Protein AF-A0A5N3X6C2-F1 (afdb_monomer_lite)

InterPro domains:
  IPR025933 Beta-defensin domain [PF13841] (22-51)
  IPR050544 Beta-defensin antimicrobial peptides [PTHR15001] (21-60)

Foldseek 3Di:
DDDDPPPPVPDDPPVNVQVLQADPNNQWGWDLDEDPQWDFDDHSDPRTTTTHGPVSDPPPPPD

Structure (mmCIF, N/CA/C/O backbone):
data_AF-A0A5N3X6C2-F1
#
_entry.id   AF-A0A5N3X6C2-F1
#
loop_
_atom_site.group_PDB
_atom_site.id
_atom_site.type_symbol
_atom_site.label_atom_id
_atom_site.label_alt_id
_atom_site.label_comp_id
_atom_site.label_asym_id
_atom_site.label_entity_id
_atom_site.label_seq_id
_atom_site.pdbx_PDB_ins_code
_atom_site.Cartn_x
_atom_site.Cartn_y
_atom_site.Cartn_z
_atom_site.occupancy
_atom_site.B_iso_or_equiv
_atom_site.auth_seq_id
_atom_site.auth_comp_id
_atom_site.auth_asym_id
_atom_site.auth_atom_id
_atom_site.pdbx_PDB_model_num
ATOM 1 N N . MET A 1 1 ? 5.766 -40.273 -33.544 1.00 39.50 1 MET A N 1
ATOM 2 C CA . MET A 1 1 ? 6.285 -38.887 -33.528 1.00 39.50 1 MET A CA 1
ATOM 3 C C . MET A 1 1 ? 5.886 -38.247 -32.213 1.00 39.50 1 MET A C 1
ATOM 5 O O . MET A 1 1 ? 4.722 -38.313 -31.842 1.00 39.50 1 MET A O 1
ATOM 9 N N . PHE A 1 2 ? 6.883 -37.792 -31.460 1.00 39.31 2 PHE A N 1
ATOM 10 C CA . PHE A 1 2 ? 6.788 -37.477 -30.039 1.00 39.31 2 PHE A CA 1
ATOM 11 C C . PHE A 1 2 ? 6.071 -36.152 -29.743 1.00 39.31 2 PHE A C 1
ATOM 13 O O . PHE A 1 2 ? 6.371 -35.129 -30.345 1.00 39.31 2 PHE A O 1
ATOM 20 N N . ASN A 1 3 ? 5.234 -36.231 -28.706 1.00 45.12 3 ASN A N 1
ATOM 21 C CA . ASN A 1 3 ? 4.892 -35.207 -27.718 1.00 45.12 3 ASN A CA 1
ATOM 22 C C . ASN A 1 3 ? 4.133 -33.945 -28.166 1.00 45.12 3 ASN A C 1
ATOM 24 O O . ASN A 1 3 ? 4.695 -32.953 -28.621 1.00 45.12 3 ASN A O 1
ATOM 28 N N . LEU A 1 4 ? 2.837 -33.954 -27.837 1.00 58.34 4 LEU A N 1
ATOM 29 C CA . LEU A 1 4 ? 2.065 -32.766 -27.486 1.00 58.34 4 LEU A CA 1
ATOM 30 C C . LEU A 1 4 ? 2.831 -32.001 -26.386 1.00 58.34 4 LEU A C 1
ATOM 32 O O . LEU A 1 4 ? 3.102 -32.605 -25.345 1.00 58.34 4 LEU A O 1
ATOM 36 N N . PRO A 1 5 ? 3.195 -30.717 -26.553 1.00 56.50 5 PRO A N 1
ATOM 37 C CA . PRO A 1 5 ? 3.861 -29.994 -25.484 1.00 56.50 5 PRO A CA 1
ATOM 38 C C . PRO A 1 5 ? 2.894 -29.901 -24.304 1.00 56.50 5 PRO A C 1
ATOM 40 O O . PRO A 1 5 ? 1.865 -29.219 -24.371 1.00 56.50 5 PRO A O 1
ATOM 43 N N . LEU A 1 6 ? 3.221 -30.599 -23.215 1.00 54.38 6 LEU A N 1
ATOM 44 C CA . LEU A 1 6 ? 2.633 -30.328 -21.914 1.00 54.38 6 LEU A CA 1
ATOM 45 C C . LEU A 1 6 ? 2.860 -28.837 -21.660 1.00 54.38 6 LEU A C 1
ATOM 47 O O . LEU A 1 6 ? 3.995 -28.391 -21.502 1.00 54.38 6 LEU A O 1
ATOM 51 N N . LYS A 1 7 ? 1.781 -28.049 -21.684 1.00 60.88 7 LYS A N 1
ATOM 52 C CA . LYS A 1 7 ? 1.791 -26.637 -21.291 1.00 60.88 7 LYS A CA 1
ATOM 53 C C . LYS A 1 7 ? 2.137 -26.565 -19.805 1.00 60.88 7 LYS A C 1
ATOM 55 O O . LYS A 1 7 ? 1.257 -26.412 -18.960 1.00 60.88 7 LYS A O 1
ATOM 60 N N . ILE A 1 8 ? 3.419 -26.675 -19.475 1.00 60.72 8 ILE A N 1
ATOM 61 C CA . ILE A 1 8 ? 3.933 -26.330 -18.158 1.00 60.72 8 ILE A CA 1
ATOM 62 C C . ILE A 1 8 ? 3.764 -24.818 -18.068 1.00 60.72 8 ILE A C 1
ATOM 64 O O . ILE A 1 8 ? 4.484 -24.053 -18.709 1.00 60.72 8 ILE A O 1
ATOM 68 N N . LYS A 1 9 ? 2.743 -24.370 -17.332 1.00 63.69 9 LYS A N 1
ATOM 69 C CA . LYS A 1 9 ? 2.555 -22.949 -17.038 1.00 63.69 9 LYS A CA 1
ATOM 70 C C . LYS A 1 9 ? 3.693 -22.516 -16.111 1.00 63.69 9 LYS A C 1
ATOM 72 O O . LYS A 1 9 ? 3.535 -22.521 -14.897 1.00 63.69 9 LYS A O 1
ATOM 77 N N . SER A 1 10 ? 4.837 -22.153 -16.689 1.00 62.34 10 SER A N 1
ATOM 78 C CA . SER A 1 10 ? 6.010 -21.598 -16.002 1.00 62.34 10 SER A CA 1
ATOM 79 C C . SER A 1 10 ? 5.759 -20.144 -15.582 1.00 62.34 10 SER A C 1
ATOM 81 O O . SER A 1 10 ? 6.477 -19.223 -15.961 1.00 62.34 10 SER A O 1
ATOM 83 N N . GLY A 1 11 ? 4.670 -19.908 -14.858 1.00 69.94 11 GLY A N 1
ATOM 84 C CA . GLY A 1 11 ? 4.331 -18.614 -14.288 1.00 69.94 11 GLY A CA 1
ATOM 85 C C . GLY A 1 11 ? 4.092 -18.769 -12.797 1.00 69.94 11 GLY A C 1
ATOM 86 O O . GLY A 1 11 ? 3.572 -19.795 -12.360 1.00 69.94 11 GLY A O 1
ATOM 87 N N . ALA A 1 12 ? 4.434 -17.736 -12.022 1.00 71.12 12 ALA A N 1
ATOM 88 C CA . ALA A 1 12 ? 4.046 -17.667 -10.619 1.00 71.12 12 ALA A CA 1
ATOM 89 C C . ALA A 1 12 ? 2.546 -17.966 -10.504 1.00 71.12 12 ALA A C 1
ATOM 91 O O . ALA A 1 12 ? 1.722 -17.268 -11.114 1.00 71.12 12 ALA A O 1
ATOM 92 N N . ASN A 1 13 ? 2.212 -19.029 -9.767 1.00 78.88 13 ASN A N 1
ATOM 93 C CA . ASN A 1 13 ? 0.828 -19.422 -9.560 1.00 78.88 13 ASN A CA 1
ATOM 94 C C . ASN A 1 13 ? 0.062 -18.268 -8.874 1.00 78.88 13 ASN A C 1
ATOM 96 O O . ASN A 1 13 ? 0.651 -17.362 -8.273 1.00 78.88 13 ASN A O 1
ATOM 100 N N . ALA A 1 14 ? -1.267 -18.268 -8.979 1.00 79.12 14 ALA A N 1
ATOM 101 C CA . ALA A 1 14 ? -2.089 -17.183 -8.435 1.00 79.12 14 ALA A CA 1
ATOM 102 C C . ALA A 1 14 ? -1.883 -16.969 -6.920 1.00 79.12 14 ALA A C 1
ATOM 104 O O . ALA A 1 14 ? -2.066 -15.859 -6.423 1.00 79.12 14 ALA A O 1
ATOM 105 N N . PHE A 1 15 ? -1.469 -18.016 -6.201 1.00 78.50 15 PHE A N 1
ATOM 106 C CA . PHE A 1 15 ? -1.155 -17.965 -4.778 1.00 78.50 15 PHE A CA 1
ATOM 107 C C . PHE A 1 15 ? 0.110 -17.142 -4.494 1.00 78.50 15 PHE A C 1
ATOM 109 O O . PHE A 1 15 ? 0.056 -16.199 -3.707 1.00 78.50 15 PHE A O 1
ATOM 116 N N . ILE A 1 16 ? 1.212 -17.419 -5.196 1.00 80.00 16 ILE A N 1
ATOM 117 C CA . ILE A 1 16 ? 2.481 -16.687 -5.076 1.00 80.00 16 ILE A CA 1
ATOM 118 C C . ILE A 1 16 ? 2.263 -15.204 -5.402 1.00 80.00 16 ILE A C 1
ATOM 120 O O . ILE A 1 16 ? 2.695 -14.332 -4.653 1.00 80.00 16 ILE A O 1
ATOM 124 N N . ARG A 1 17 ? 1.513 -14.902 -6.471 1.00 78.62 17 ARG A N 1
ATOM 125 C CA . ARG A 1 17 ? 1.178 -13.515 -6.843 1.00 78.62 17 ARG A CA 1
ATOM 126 C C . ARG A 1 17 ? 0.380 -12.787 -5.761 1.00 78.62 17 ARG A C 1
ATOM 128 O O . ARG A 1 17 ? 0.626 -11.614 -5.510 1.00 78.62 17 ARG A O 1
ATOM 135 N N . ARG A 1 18 ? -0.573 -13.469 -5.114 1.00 79.19 18 ARG A N 1
ATOM 136 C CA . ARG A 1 18 ? -1.338 -12.886 -4.001 1.00 79.19 18 ARG A CA 1
ATOM 137 C C . ARG A 1 18 ? -0.450 -12.590 -2.805 1.00 79.19 18 ARG A C 1
ATOM 139 O O . ARG A 1 18 ? -0.617 -11.534 -2.213 1.00 79.19 18 ARG A O 1
ATOM 146 N N . PHE A 1 19 ? 0.482 -13.481 -2.481 1.00 83.50 19 PHE A N 1
ATOM 147 C CA . PHE A 1 19 ? 1.386 -13.298 -1.350 1.00 83.50 19 PHE A CA 1
ATOM 148 C C . PHE A 1 19 ? 2.251 -12.037 -1.502 1.00 83.50 19 PHE A C 1
ATOM 150 O O . PHE A 1 19 ? 2.313 -11.234 -0.574 1.00 83.50 19 PHE A O 1
ATOM 157 N N . PHE A 1 20 ? 2.821 -11.802 -2.690 1.00 84.44 20 PHE A N 1
ATOM 158 C CA . PHE A 1 20 ? 3.619 -10.599 -2.970 1.00 84.44 20 PHE A CA 1
ATOM 159 C C . PHE A 1 20 ? 2.819 -9.288 -2.941 1.00 84.44 20 PHE A C 1
ATOM 161 O O . PHE A 1 20 ? 3.395 -8.233 -2.710 1.00 84.44 20 PHE A O 1
ATOM 168 N N . ASN A 1 21 ? 1.494 -9.346 -3.099 1.00 89.56 21 ASN A N 1
ATOM 169 C CA . ASN A 1 21 ? 0.611 -8.184 -2.960 1.00 89.56 21 ASN A CA 1
ATOM 170 C C . ASN A 1 21 ? 0.156 -7.924 -1.514 1.00 89.56 21 ASN A C 1
ATOM 172 O O . ASN A 1 21 ? -0.719 -7.083 -1.285 1.00 89.56 21 ASN A O 1
ATOM 176 N N . THR A 1 22 ? 0.706 -8.647 -0.538 1.00 93.56 22 THR A N 1
ATOM 177 C CA . THR A 1 22 ? 0.421 -8.416 0.878 1.00 93.56 22 THR A CA 1
ATOM 178 C C . THR A 1 22 ? 1.583 -7.738 1.586 1.00 93.56 22 THR A C 1
ATOM 180 O O . THR A 1 22 ? 2.747 -7.902 1.235 1.00 93.56 22 THR A O 1
ATOM 183 N N . CYS A 1 23 ? 1.252 -6.984 2.624 1.00 93.62 23 CYS A N 1
ATOM 184 C CA . CYS A 1 23 ? 2.198 -6.300 3.492 1.00 93.62 23 CYS A CA 1
ATOM 185 C C . CYS A 1 23 ? 1.799 -6.529 4.958 1.00 93.62 23 CYS A C 1
ATOM 187 O O . CYS A 1 23 ? 0.829 -7.239 5.239 1.00 93.62 23 CYS A O 1
ATOM 189 N N . TRP A 1 24 ? 2.560 -5.976 5.908 1.00 93.38 24 TRP A N 1
ATOM 190 C CA . TRP A 1 24 ? 2.281 -6.114 7.346 1.00 93.38 24 TRP A CA 1
ATOM 191 C C . TRP A 1 24 ? 2.044 -7.577 7.774 1.00 93.38 24 TRP A C 1
ATOM 193 O O . TRP A 1 24 ? 1.007 -7.914 8.338 1.00 93.38 24 TRP A O 1
A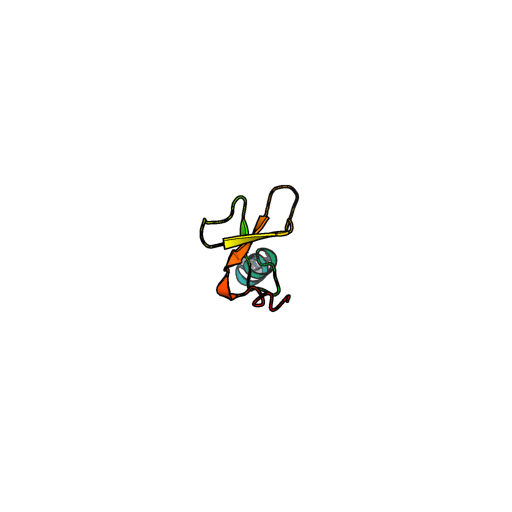TOM 203 N N . ARG A 1 25 ? 2.973 -8.487 7.433 1.00 90.88 25 ARG A N 1
ATOM 204 C CA . ARG A 1 25 ? 2.851 -9.939 7.706 1.00 90.88 25 ARG A CA 1
ATOM 205 C C . ARG A 1 25 ? 1.493 -10.516 7.270 1.00 90.88 25 ARG A C 1
ATOM 207 O O . ARG A 1 25 ? 0.810 -11.153 8.065 1.00 90.88 25 ARG A O 1
ATOM 214 N N . THR A 1 26 ? 1.108 -10.241 6.024 1.00 91.69 26 THR A N 1
ATOM 215 C CA . THR A 1 26 ? -0.161 -10.651 5.389 1.00 91.69 26 THR A CA 1
ATOM 216 C C . THR A 1 26 ? -1.443 -10.047 5.975 1.00 91.69 26 THR A C 1
ATOM 218 O O . THR A 1 26 ? -2.544 -10.423 5.575 1.00 91.69 26 THR A O 1
ATOM 221 N N . LYS A 1 27 ? -1.333 -9.079 6.892 1.00 93.19 27 LYS A N 1
ATOM 222 C CA . LYS A 1 27 ? -2.477 -8.359 7.478 1.00 93.19 27 LYS A CA 1
ATOM 223 C C . LYS A 1 27 ? -2.831 -7.068 6.737 1.00 93.19 27 LYS A C 1
ATOM 225 O O . LYS A 1 27 ? -3.865 -6.471 7.029 1.00 93.19 27 LYS A O 1
ATOM 230 N N . GLY A 1 28 ? -1.986 -6.641 5.803 1.00 94.44 28 GLY A N 1
ATOM 231 C CA . GLY A 1 28 ? -2.239 -5.523 4.903 1.00 94.44 28 GLY A CA 1
ATOM 232 C C . GLY A 1 28 ? -2.184 -5.943 3.437 1.00 94.44 28 GLY A C 1
ATOM 233 O O . GLY A 1 28 ? -1.662 -7.007 3.091 1.00 94.44 28 GLY A O 1
ATOM 234 N N . VAL A 1 29 ? -2.711 -5.085 2.567 1.00 95.12 29 VAL A N 1
ATOM 235 C CA . VAL A 1 29 ? -2.737 -5.290 1.113 1.00 95.12 29 VAL A CA 1
ATOM 236 C C . VAL A 1 29 ? -2.144 -4.073 0.414 1.00 95.12 29 VAL A C 1
ATOM 238 O O . VAL A 1 29 ? -2.467 -2.936 0.754 1.00 95.12 29 VAL A O 1
ATOM 241 N N . CYS A 1 30 ? -1.303 -4.318 -0.587 1.00 95.56 30 CYS A N 1
ATOM 242 C CA . CYS A 1 30 ? -0.726 -3.282 -1.434 1.00 95.56 30 CYS A CA 1
ATOM 243 C C . CYS A 1 30 ? -1.752 -2.809 -2.475 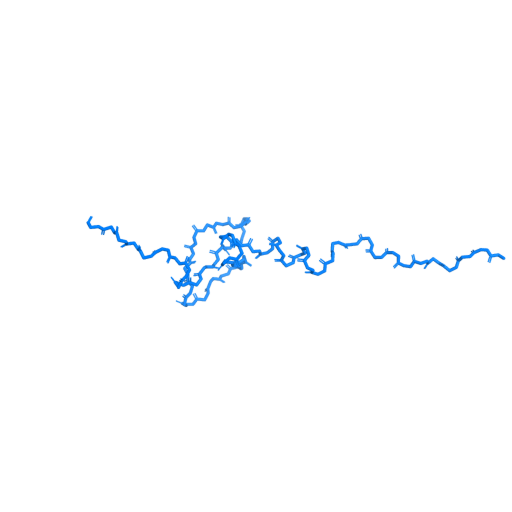1.00 95.56 30 CYS A C 1
ATOM 245 O O . CYS A 1 30 ? -2.275 -3.609 -3.257 1.00 95.56 30 CYS A O 1
ATOM 247 N N . ARG A 1 31 ? -2.075 -1.511 -2.483 1.00 94.12 31 ARG A N 1
ATOM 248 C CA . ARG A 1 31 ? -3.080 -0.889 -3.366 1.00 94.12 31 ARG A CA 1
ATOM 249 C C . ARG A 1 31 ? -2.648 0.516 -3.771 1.00 94.12 31 ARG A C 1
ATOM 251 O O . ARG A 1 31 ? -1.848 1.131 -3.089 1.00 94.12 31 ARG A O 1
ATOM 258 N N . LYS A 1 32 ? -3.214 1.077 -4.841 1.00 94.75 32 LYS A N 1
ATOM 259 C CA . LYS A 1 32 ? -2.943 2.481 -5.224 1.00 94.75 32 LYS A CA 1
ATOM 260 C C . LYS A 1 32 ? -3.498 3.499 -4.217 1.00 94.75 32 LYS A C 1
ATOM 262 O O . LYS A 1 32 ? -2.969 4.596 -4.093 1.00 94.75 32 LYS A O 1
ATOM 267 N N . SER A 1 33 ? -4.567 3.139 -3.514 1.00 95.12 33 SER A N 1
ATOM 268 C CA . SER A 1 33 ? -5.198 3.947 -2.473 1.00 95.12 33 SER A CA 1
ATOM 269 C C . SER A 1 33 ? -5.831 3.039 -1.419 1.00 95.12 33 SER A C 1
ATOM 271 O O . SER A 1 33 ? -6.271 1.928 -1.733 1.00 95.12 33 SER A O 1
ATOM 273 N N . CYS A 1 34 ? -5.857 3.506 -0.171 1.00 95.56 34 CYS A N 1
ATOM 274 C CA . CYS A 1 34 ? -6.480 2.792 0.942 1.00 95.56 34 CYS A CA 1
ATOM 275 C C . CYS A 1 34 ? -7.954 3.167 1.086 1.00 95.56 34 CYS A C 1
ATOM 277 O O . CYS A 1 34 ? -8.360 4.286 0.757 1.00 95.56 34 CYS A O 1
ATOM 279 N N . TYR A 1 35 ? -8.763 2.244 1.602 1.00 94.88 35 TYR A N 1
ATOM 280 C CA . TYR A 1 35 ? -10.142 2.556 1.968 1.00 94.88 35 TYR A CA 1
ATOM 281 C C . TYR A 1 35 ? -10.201 3.412 3.238 1.00 94.88 35 TYR A C 1
ATOM 283 O O . TYR A 1 35 ? -9.270 3.429 4.036 1.00 94.88 35 TYR A O 1
ATOM 291 N N . ARG A 1 36 ? -11.334 4.089 3.476 1.00 90.81 36 ARG A N 1
ATOM 292 C CA . ARG A 1 36 ? -11.532 4.950 4.664 1.00 90.81 36 ARG A CA 1
ATOM 293 C C . ARG A 1 36 ? -11.383 4.212 6.005 1.00 90.81 36 ARG A C 1
ATOM 295 O O . ARG A 1 36 ? -11.089 4.837 7.021 1.00 90.81 36 ARG A O 1
ATOM 302 N N . SER A 1 37 ? -11.630 2.903 6.022 1.00 90.62 37 SER A N 1
ATOM 303 C CA . SER A 1 37 ? -11.477 2.041 7.201 1.00 90.62 37 SER A CA 1
ATOM 304 C C . SER A 1 37 ? -10.040 1.565 7.423 1.00 90.62 37 SER A C 1
ATOM 306 O O . SER A 1 37 ? -9.727 1.082 8.508 1.00 90.62 37 SER A O 1
ATOM 308 N N . GLU A 1 38 ? -9.175 1.706 6.422 1.00 95.12 38 GLU A N 1
ATOM 309 C CA . GLU A 1 38 ? -7.779 1.289 6.460 1.00 95.12 38 GLU A CA 1
ATOM 310 C C . GLU A 1 38 ? -6.871 2.476 6.792 1.00 95.12 38 GLU A C 1
ATOM 312 O O . GLU A 1 38 ? -7.237 3.644 6.653 1.00 95.12 38 GLU A O 1
ATOM 317 N N . ILE A 1 39 ? -5.662 2.166 7.241 1.00 94.00 39 ILE A N 1
ATOM 318 C CA . ILE A 1 39 ? -4.602 3.133 7.494 1.00 94.00 39 ILE A CA 1
ATOM 319 C C . ILE A 1 39 ? -3.436 2.825 6.561 1.00 94.00 39 ILE A C 1
ATOM 321 O O . ILE A 1 39 ? -3.083 1.664 6.335 1.00 94.00 39 ILE A O 1
ATOM 325 N N . PHE A 1 40 ? -2.849 3.888 6.019 1.00 94.56 40 PHE A N 1
ATOM 326 C CA . PHE A 1 40 ? -1.583 3.818 5.308 1.00 94.56 40 PHE A CA 1
ATOM 327 C C . PHE A 1 40 ? -0.437 3.630 6.303 1.00 94.56 40 PHE A C 1
ATOM 329 O O . PHE A 1 40 ? -0.311 4.405 7.250 1.00 94.56 40 PHE A O 1
ATOM 336 N N . HIS A 1 41 ? 0.403 2.623 6.071 1.00 91.94 41 HIS A N 1
ATOM 337 C CA . HIS A 1 41 ? 1.562 2.356 6.923 1.00 91.94 41 HIS A CA 1
ATOM 338 C C . HIS A 1 41 ? 2.903 2.598 6.226 1.00 91.94 41 HIS A C 1
ATOM 340 O O . HIS A 1 41 ? 3.774 3.257 6.781 1.00 91.94 41 HIS A O 1
ATOM 346 N N . VAL A 1 42 ? 3.079 2.062 5.016 1.00 93.25 42 VAL A N 1
ATOM 347 C CA . VAL A 1 42 ? 4.324 2.171 4.237 1.00 93.25 42 VAL A CA 1
ATOM 348 C C . VAL A 1 42 ? 4.031 1.989 2.749 1.00 93.25 42 VAL A C 1
ATOM 350 O O . VAL A 1 42 ? 2.990 1.446 2.387 1.00 93.25 42 VAL A O 1
ATOM 353 N N . PHE A 1 43 ? 4.927 2.418 1.867 1.00 94.44 43 PHE A N 1
ATOM 354 C CA . PHE A 1 43 ? 4.841 2.097 0.443 1.00 94.44 43 PHE A CA 1
ATOM 355 C C . PHE A 1 43 ? 5.300 0.654 0.183 1.00 94.44 43 PHE A C 1
ATOM 357 O O . PHE A 1 43 ? 6.337 0.235 0.689 1.00 94.44 43 PHE A O 1
ATOM 364 N N . CYS A 1 44 ? 4.534 -0.104 -0.604 1.00 91.75 44 CYS A N 1
ATOM 365 C C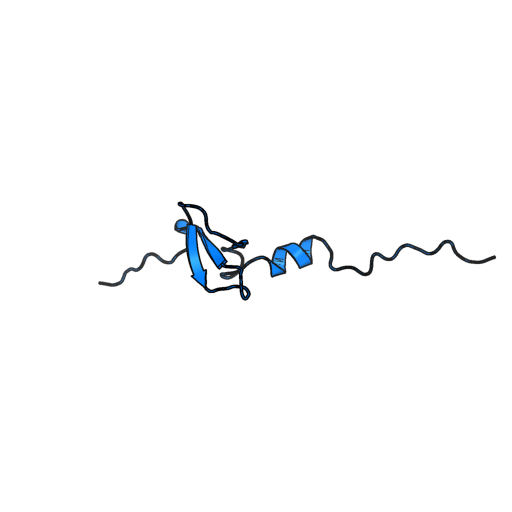A . CYS A 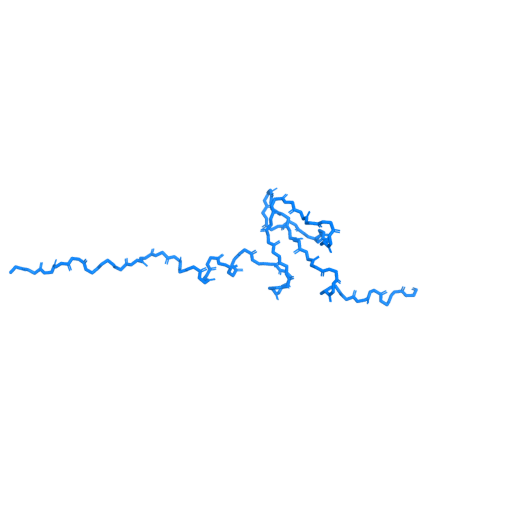1 44 ? 4.967 -1.407 -1.116 1.00 91.75 44 CYS A CA 1
ATOM 366 C C . CYS A 1 44 ? 5.879 -1.256 -2.340 1.00 91.75 44 CYS A C 1
ATOM 368 O O . CYS A 1 44 ? 6.849 -1.988 -2.485 1.00 91.75 44 CYS A O 1
ATOM 370 N N . GLU A 1 45 ? 5.553 -0.293 -3.206 1.00 86.31 45 GLU A N 1
ATOM 371 C CA . GLU A 1 45 ? 6.310 0.109 -4.395 1.00 86.31 45 GLU A CA 1
ATOM 372 C C . GLU A 1 45 ? 6.120 1.618 -4.621 1.00 86.31 45 GLU A C 1
ATOM 374 O O . GLU A 1 45 ? 5.379 2.262 -3.880 1.00 86.31 45 GLU A O 1
ATOM 379 N N . MET A 1 46 ? 6.715 2.187 -5.677 1.00 89.00 46 MET A N 1
ATOM 380 C CA . MET A 1 46 ? 6.658 3.629 -5.973 1.00 89.00 46 MET A CA 1
ATOM 381 C C . MET A 1 46 ? 5.246 4.237 -5.951 1.00 89.00 46 MET A C 1
ATOM 383 O O . MET A 1 46 ? 5.089 5.389 -5.564 1.00 89.00 46 MET A O 1
ATOM 387 N N . THR A 1 47 ? 4.220 3.492 -6.374 1.00 91.38 47 THR A N 1
ATOM 388 C CA . THR A 1 47 ? 2.831 3.995 -6.455 1.00 91.38 47 THR A CA 1
ATOM 389 C C . THR A 1 47 ? 1.832 3.178 -5.637 1.00 91.38 47 THR A C 1
ATOM 391 O O . THR A 1 47 ? 0.626 3.421 -5.711 1.00 91.38 47 THR A O 1
ATOM 394 N N . MET A 1 48 ? 2.308 2.192 -4.871 1.00 94.88 48 MET A N 1
ATOM 395 C CA . MET A 1 48 ? 1.452 1.307 -4.086 1.00 94.88 48 MET A CA 1
ATOM 396 C C . MET A 1 48 ? 1.638 1.540 -2.594 1.00 94.88 48 MET A C 1
ATOM 398 O O . MET A 1 48 ? 2.742 1.485 -2.063 1.00 94.88 48 MET A O 1
ATOM 402 N N . LEU A 1 49 ? 0.517 1.735 -1.920 1.00 95.56 49 LEU A N 1
ATOM 403 C CA . LEU A 1 49 ? 0.359 1.914 -0.492 1.00 95.56 49 LEU A CA 1
ATOM 404 C C . LEU A 1 49 ? 0.078 0.566 0.175 1.00 95.56 49 LEU A C 1
ATOM 406 O O . LEU A 1 49 ? -0.780 -0.188 -0.284 1.00 95.56 49 LEU A O 1
ATOM 410 N N . CYS A 1 50 ? 0.751 0.287 1.285 1.00 96.38 50 CYS A N 1
ATOM 411 C CA . CYS A 1 50 ? 0.363 -0.765 2.213 1.00 96.38 50 CYS A CA 1
ATOM 412 C C . CYS A 1 50 ? -0.815 -0.271 3.055 1.00 96.38 50 CYS A C 1
ATOM 414 O O . CYS A 1 50 ? -0.651 0.595 3.922 1.00 96.38 50 CYS A O 1
ATOM 416 N N . CYS A 1 51 ? -1.989 -0.836 2.792 1.00 96.69 51 CYS A N 1
ATOM 417 C CA . CYS A 1 51 ? -3.226 -0.511 3.483 1.00 96.69 51 CYS A CA 1
ATOM 418 C C . CYS A 1 51 ? -3.537 -1.588 4.520 1.00 96.69 51 CYS A C 1
ATOM 420 O O . CYS A 1 51 ? -3.604 -2.776 4.189 1.00 96.69 51 CYS A O 1
ATOM 422 N N . ILE A 1 52 ? -3.695 -1.175 5.777 1.00 95.50 52 ILE A N 1
ATOM 423 C CA . ILE A 1 52 ? -3.910 -2.070 6.916 1.00 95.50 52 ILE A CA 1
ATOM 424 C C . ILE A 1 52 ? -5.229 -1.715 7.589 1.00 95.50 52 ILE A C 1
ATOM 426 O O . ILE A 1 52 ? -5.495 -0.558 7.909 1.00 95.50 52 ILE A O 1
ATOM 430 N N . ASP A 1 53 ? -6.046 -2.728 7.839 1.00 93.44 53 ASP A N 1
ATOM 431 C CA . ASP A 1 53 ? -7.288 -2.588 8.589 1.00 93.44 53 ASP A CA 1
ATOM 432 C C . ASP A 1 53 ? -6.986 -2.242 10.061 1.00 93.44 53 ASP A C 1
ATOM 434 O O . ASP A 1 53 ? -6.128 -2.875 10.686 1.00 93.44 53 ASP A O 1
ATOM 438 N N . LYS A 1 54 ? -7.689 -1.260 10.642 1.00 89.75 54 LYS A N 1
ATOM 439 C CA . LYS A 1 54 ? -7.369 -0.704 11.978 1.00 89.75 54 LYS A CA 1
ATOM 440 C C . LYS A 1 54 ? -7.294 -1.760 13.085 1.00 89.75 54 LYS A C 1
ATOM 442 O O . LYS A 1 54 ? -6.510 -1.619 14.014 1.00 89.75 54 LYS A O 1
ATOM 447 N N . LYS A 1 55 ? -8.064 -2.844 12.955 1.00 89.69 55 LYS A N 1
ATOM 448 C CA . LYS A 1 55 ? -8.088 -3.990 13.884 1.00 89.69 55 LYS A CA 1
ATOM 449 C C . LYS A 1 55 ? -6.770 -4.772 13.979 1.00 89.69 55 LYS A C 1
ATOM 451 O O . LYS A 1 55 ? -6.591 -5.534 14.920 1.00 89.69 55 LYS A O 1
ATOM 456 N N . TYR A 1 56 ? -5.886 -4.645 12.987 1.00 90.69 56 TYR A N 1
ATOM 457 C CA . TYR A 1 56 ? -4.581 -5.320 12.953 1.00 90.69 56 TYR A CA 1
ATOM 458 C C . TYR A 1 56 ? -3.428 -4.420 13.383 1.00 90.69 56 TYR A C 1
ATOM 460 O O . TYR A 1 56 ? -2.271 -4.854 13.379 1.00 90.69 56 TYR A O 1
ATOM 468 N N . LEU A 1 57 ? -3.727 -3.168 13.720 1.00 85.44 57 LEU A N 1
ATOM 469 C CA . LEU A 1 57 ? -2.760 -2.303 14.358 1.00 85.44 57 LEU A CA 1
ATOM 470 C C . LEU A 1 57 ? -2.709 -2.656 15.843 1.00 85.44 57 LEU A C 1
ATOM 472 O O . LEU A 1 57 ? -3.750 -2.939 16.442 1.00 85.44 57 LEU A O 1
ATOM 476 N N . PRO A 1 58 ? -1.516 -2.648 16.454 1.00 83.19 58 PRO A N 1
ATOM 477 C CA . PRO A 1 58 ? -1.437 -2.712 17.899 1.00 83.19 58 PRO A CA 1
ATOM 478 C C . PRO A 1 58 ? -2.233 -1.534 18.463 1.00 83.19 58 PRO A C 1
ATOM 480 O O . PRO A 1 58 ? -2.113 -0.409 17.971 1.00 83.19 58 PRO A O 1
ATOM 483 N N . SER A 1 59 ? -3.047 -1.777 19.493 1.00 72.81 59 SER A N 1
ATOM 484 C CA . SER A 1 59 ? -3.555 -0.683 20.313 1.00 72.81 59 SER A CA 1
ATOM 485 C C . SER A 1 59 ? -2.327 0.072 20.795 1.00 72.81 59 SER A C 1
ATOM 487 O O . SER A 1 59 ? -1.513 -0.509 21.516 1.00 72.81 59 SER A O 1
ATOM 489 N N . MET A 1 60 ? -2.140 1.313 20.348 1.00 64.31 60 MET A N 1
ATOM 490 C CA . MET A 1 60 ? -1.093 2.161 20.895 1.00 64.31 60 MET A CA 1
ATOM 491 C C . MET A 1 60 ? -1.453 2.416 22.361 1.00 64.31 60 MET A C 1
ATOM 493 O O . MET A 1 60 ? -2.117 3.390 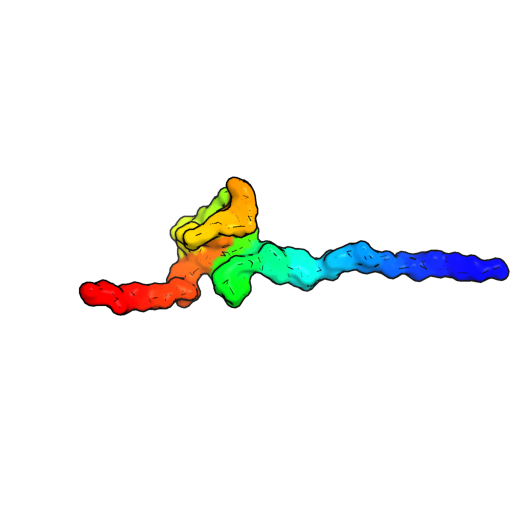22.691 1.00 64.31 60 MET A O 1
ATOM 497 N N . VAL A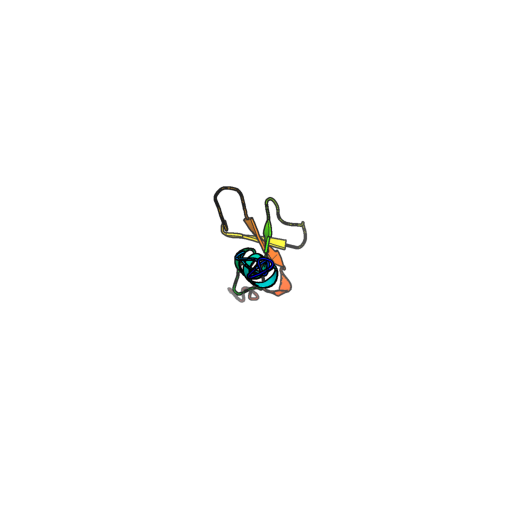 1 61 ? -1.060 1.500 23.247 1.00 50.78 61 VAL A N 1
ATOM 498 C CA . VAL A 1 61 ? -0.946 1.742 24.682 1.00 50.78 61 VAL A CA 1
ATOM 499 C C . VAL A 1 61 ? 0.339 2.551 24.833 1.00 50.78 61 VAL A C 1
ATOM 501 O O . VAL A 1 61 ? 1.390 2.040 25.203 1.00 50.78 61 VAL A O 1
ATOM 504 N N . GLY A 1 62 ? 0.265 3.803 24.390 1.00 52.03 62 GLY A N 1
ATOM 505 C CA . GLY A 1 62 ? 1.259 4.840 24.606 1.00 52.03 62 GLY A CA 1
ATOM 506 C C . GLY A 1 62 ? 0.610 5.864 25.518 1.00 52.03 62 GLY A C 1
ATOM 507 O O . GLY A 1 62 ? -0.298 6.574 25.092 1.00 52.03 62 GLY A O 1
ATOM 508 N N . LYS A 1 63 ? 1.007 5.814 26.784 1.00 42.09 63 LYS A N 1
ATOM 509 C CA . LYS A 1 63 ? 0.652 6.755 27.842 1.00 42.09 63 LYS A CA 1
ATOM 510 C C . LYS A 1 63 ? 1.452 8.041 27.670 1.00 42.09 63 LYS A C 1
ATOM 512 O O . LYS A 1 63 ? 2.616 7.917 27.228 1.00 42.09 63 LYS A O 1
#

Radius of gyration: 18.46 Å; chains: 1; bounding box: 18×46×61 Å

Organism: Muntiacus reevesi (NCBI:txid9886)

pLDDT: mean 81.36, std 16.61, range [39.31, 96.69]

Sequence (63 aa):
MFNLPLKIKSGANAFIRRFFNTCWRTKGVCRKSCYRSEIFHVFCEMTMLCCIDKKYLPSMVGK

Secondary structure (DSSP, 8-state):
----------S--HHHHHHHTEETTTTEEEESS--TTEEEEEEEETTEEEEEEGGGS------